Protein AF-A0A7V8CVM1-F1 (afdb_monomer)

Secondary structure (DSSP, 8-state):
-----GGGGG-SS---BGGGS-HHHHHHHTTSEEEEESSSEEEEEHHHHGGG-EEEEETTEEEEESS-TTT-TTEEEEEEEEPGGG-EEEEEEEE--TTS-TT-SS--EEEEEEEEPTTSSSEEEEEEEEEPPP-

Nearest PDB structures (foldseek):
  7ajt-assembly1_UQ  TM=7.621E-01  e=5.244E-01  Saccharomyces cerevisiae S288C
  3ksp-assembly1_A-2  TM=3.987E-01  e=1.284E-01  Exiguobacterium sibiricum 255-15
  2r4i-assembly1_B  TM=4.583E-01  e=2.131E-01  Cytophaga hutchinsonii ATCC 33406
  1gyb-assembly2_C  TM=4.379E-01  e=3.536E-01  Saccharomyces cerevisiae

Sequence (135 aa):
MRQRSRVQVLAESQMPSVAYLPQEVVDRIGGYSLDLLVEDHQVILWRQVLPESELIRLRGFLVLLPVSRMHHPHITATHIYMETHEQSLVFIISDATPGAPASLAEPPRFIVAAQKFPQEPFFITTLFHRYQRAH

Mean predicted aligned error: 9.45 Å

Foldseek 3Di:
DDPDPPVVVPPDPDFDQPVPDDVVLVVVQQAAWAFEAEPHTDIDGCVVQSVQWGQDQAPNATEIDSHDCVVQVQKHWPDWDADPPNFKIWTWIFGPDPDDPPVPPGTWIWIWIWGDDPPDRHTYTRYTHTDDDDD

Radius of gyration: 15.64 Å; Cα contacts (8 Å, |Δi|>4): 239; chains: 1; bounding box: 44×36×42 Å

Structure (mmCIF, N/CA/C/O backbone):
data_AF-A0A7V8CVM1-F1
#
_entry.id   AF-A0A7V8CVM1-F1
#
loop_
_atom_site.group_PDB
_atom_site.id
_atom_site.type_symbol
_atom_site.label_atom_id
_atom_site.label_alt_id
_atom_site.label_comp_id
_atom_site.label_asym_id
_atom_site.label_entity_id
_atom_site.label_seq_id
_atom_site.pdbx_PDB_ins_code
_atom_site.Cartn_x
_atom_site.Cartn_y
_atom_site.Cartn_z
_atom_site.occupancy
_atom_site.B_iso_or_equiv
_atom_site.auth_seq_id
_atom_site.auth_comp_id
_atom_site.auth_asym_id
_atom_site.auth_atom_id
_atom_site.pdbx_PDB_model_num
ATOM 1 N N . MET A 1 1 ? -17.595 -23.317 23.613 1.00 39.25 1 MET A N 1
ATOM 2 C CA . MET A 1 1 ? -17.661 -22.650 22.291 1.00 39.25 1 MET A CA 1
ATOM 3 C C . MET A 1 1 ? -16.845 -21.368 22.355 1.00 39.25 1 MET A C 1
ATOM 5 O O . MET A 1 1 ? -17.226 -20.473 23.092 1.00 39.25 1 MET A O 1
ATOM 9 N N . ARG A 1 2 ? -15.692 -21.292 21.676 1.00 41.66 2 ARG A N 1
ATOM 10 C CA . ARG A 1 2 ? -14.899 -20.054 21.581 1.00 41.66 2 ARG A CA 1
ATOM 11 C C . ARG A 1 2 ? -15.329 -19.317 20.313 1.00 41.66 2 ARG A C 1
ATOM 13 O O . ARG A 1 2 ? -15.138 -19.850 19.223 1.00 41.66 2 ARG A O 1
ATOM 20 N N . GLN A 1 3 ? -15.929 -18.136 20.460 1.00 40.28 3 GLN A N 1
ATOM 21 C CA . GLN A 1 3 ? -16.142 -17.207 19.350 1.00 40.28 3 GLN A CA 1
ATOM 22 C C . GLN A 1 3 ? -14.772 -16.869 18.759 1.00 40.28 3 GLN A C 1
ATOM 24 O O . GLN A 1 3 ? -13.947 -16.228 19.406 1.00 40.28 3 GLN A O 1
ATOM 29 N N . ARG A 1 4 ? -14.499 -17.359 17.550 1.00 37.78 4 ARG A N 1
ATOM 30 C CA . ARG A 1 4 ? -13.352 -16.903 16.769 1.00 37.78 4 ARG A CA 1
ATOM 31 C C . ARG A 1 4 ? -13.715 -15.531 16.215 1.00 37.78 4 ARG A C 1
ATOM 33 O O . ARG A 1 4 ? -14.714 -15.402 15.510 1.00 37.78 4 ARG A O 1
ATOM 40 N N . SER A 1 5 ? -12.936 -14.511 16.567 1.00 49.44 5 SER A N 1
ATOM 41 C CA . SER A 1 5 ? -13.067 -13.169 16.001 1.00 49.44 5 SER A CA 1
ATOM 42 C C . SER A 1 5 ? -13.039 -13.254 14.475 1.00 49.44 5 SER A C 1
ATOM 44 O O . SER A 1 5 ? -12.235 -13.997 13.913 1.00 49.44 5 SER A O 1
ATOM 46 N N . ARG A 1 6 ? -13.886 -12.466 13.803 1.00 47.50 6 ARG A N 1
ATOM 47 C CA . ARG A 1 6 ? -14.041 -12.393 12.333 1.00 47.50 6 ARG A CA 1
ATOM 48 C C . ARG A 1 6 ? -12.701 -12.234 11.580 1.00 47.50 6 ARG A C 1
ATOM 50 O O . ARG A 1 6 ? -12.580 -12.641 10.434 1.00 47.50 6 ARG A O 1
ATOM 57 N N . VAL A 1 7 ? -11.680 -11.728 12.274 1.00 47.91 7 VAL A N 1
ATOM 58 C CA . VAL A 1 7 ? -10.295 -11.534 11.817 1.00 47.91 7 VAL A CA 1
ATOM 59 C C . VAL A 1 7 ? -9.517 -12.849 11.624 1.00 47.91 7 VAL A C 1
ATOM 61 O O . VAL A 1 7 ? -8.652 -12.917 10.757 1.00 47.91 7 VAL A O 1
ATOM 64 N N . GLN A 1 8 ? -9.825 -13.919 12.367 1.00 42.31 8 GLN A N 1
ATOM 65 C CA . GLN A 1 8 ? -9.116 -15.207 12.251 1.00 42.31 8 GLN A CA 1
ATOM 66 C C . GLN A 1 8 ? -9.549 -16.054 11.046 1.00 42.31 8 GLN A C 1
ATOM 68 O O . GLN A 1 8 ? -8.871 -17.020 10.716 1.00 42.31 8 GLN A O 1
ATOM 73 N N . VAL A 1 9 ? -10.649 -15.701 10.376 1.00 43.84 9 VAL A N 1
ATOM 74 C CA . VAL A 1 9 ? -11.125 -16.407 9.171 1.00 43.84 9 VAL A CA 1
ATOM 75 C C . VAL A 1 9 ? -10.461 -15.864 7.893 1.00 43.84 9 VAL A C 1
ATOM 77 O O . VAL A 1 9 ? -10.552 -16.479 6.841 1.00 43.84 9 VAL A O 1
ATOM 80 N N . LEU A 1 10 ? -9.705 -14.763 7.982 1.00 46.69 10 LEU A N 1
ATOM 81 C CA . LEU A 1 10 ? -8.929 -14.191 6.867 1.00 46.69 10 LEU A CA 1
ATOM 82 C C . LEU A 1 10 ? -7.551 -14.859 6.681 1.00 46.69 10 LEU A C 1
ATOM 84 O O . LEU A 1 10 ? -6.665 -14.323 6.010 1.00 46.69 10 LEU A O 1
ATOM 88 N N . ALA A 1 11 ? -7.345 -16.012 7.315 1.00 44.66 11 ALA A N 1
ATOM 89 C CA . ALA A 1 11 ? -6.143 -16.808 7.172 1.00 44.66 11 ALA A CA 1
ATOM 90 C C . ALA A 1 11 ? -6.274 -17.733 5.947 1.00 44.66 11 ALA A C 1
ATOM 92 O O . ALA A 1 11 ? -7.152 -18.585 5.886 1.00 44.66 11 ALA A O 1
ATOM 93 N N . GLU A 1 12 ? -5.355 -17.526 5.001 1.00 44.06 12 GLU A N 1
ATOM 94 C CA . GLU A 1 12 ? -4.715 -18.541 4.145 1.00 44.06 12 GLU A CA 1
ATOM 95 C C . GLU A 1 12 ? -5.009 -18.635 2.641 1.00 44.06 12 GLU A C 1
ATOM 97 O O . GLU A 1 12 ? -4.155 -19.213 1.980 1.00 44.06 12 GLU A O 1
ATOM 102 N N . SER A 1 13 ? -6.025 -18.023 2.008 1.00 41.94 13 SER A N 1
ATOM 103 C CA . SER A 1 13 ? -6.085 -18.058 0.512 1.00 41.94 13 SER A CA 1
ATOM 104 C 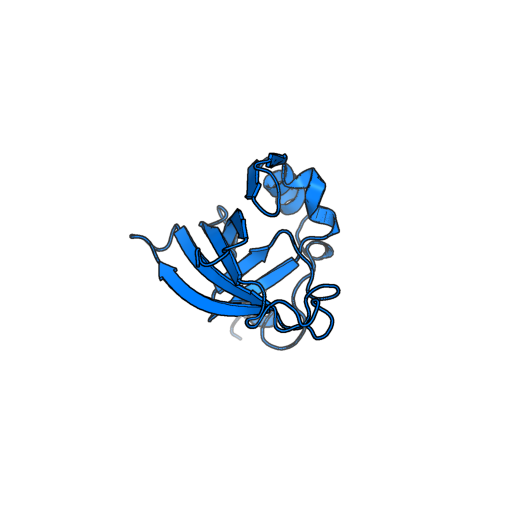C . SER A 1 13 ? -6.907 -16.989 -0.226 1.00 41.94 13 SER A C 1
ATOM 106 O O . SER A 1 13 ? -7.046 -17.073 -1.441 1.00 41.94 13 SER A O 1
ATOM 108 N N . GLN A 1 14 ? -7.428 -15.954 0.432 1.00 49.31 14 GLN A N 1
ATOM 109 C CA . GLN A 1 14 ? -8.126 -14.864 -0.265 1.00 49.31 14 GLN A CA 1
ATOM 110 C C . GLN A 1 14 ? -7.663 -13.539 0.326 1.00 49.31 14 GLN A C 1
ATOM 112 O O . GLN A 1 14 ? -8.061 -13.155 1.424 1.00 49.31 14 GLN A O 1
ATOM 117 N N . MET A 1 15 ? -6.726 -12.886 -0.357 1.00 55.62 15 MET A N 1
ATOM 118 C CA . MET A 1 15 ? -6.258 -11.564 0.048 1.00 55.62 15 MET A CA 1
ATOM 119 C C . MET A 1 15 ? -7.392 -10.575 -0.241 1.00 55.62 15 MET A C 1
ATOM 121 O O . MET A 1 15 ? -7.900 -10.565 -1.365 1.00 55.62 15 MET A O 1
ATOM 125 N N . PRO A 1 16 ? -7.862 -9.798 0.748 1.00 61.62 16 PRO A N 1
ATOM 126 C CA . PRO A 1 16 ? -8.968 -8.893 0.517 1.00 61.62 16 PRO A CA 1
ATOM 127 C C . PRO A 1 16 ? -8.489 -7.786 -0.419 1.00 61.62 16 PRO A C 1
ATOM 129 O O . PRO A 1 16 ? -7.702 -6.922 -0.038 1.00 61.62 16 PRO A O 1
ATOM 132 N N . SER A 1 17 ? -8.994 -7.800 -1.651 1.00 69.25 17 SER A N 1
ATOM 133 C CA . SER A 1 17 ? -9.138 -6.574 -2.433 1.00 69.25 17 SER A CA 1
ATOM 134 C C . SER A 1 17 ? -9.709 -5.473 -1.531 1.00 69.25 17 SER A C 1
ATOM 136 O O . SER A 1 17 ? -10.496 -5.754 -0.620 1.00 69.25 17 SER A O 1
ATOM 138 N N . VAL A 1 18 ? -9.363 -4.214 -1.805 1.00 74.12 18 VAL A N 1
ATOM 139 C CA . VAL A 1 18 ? -9.994 -3.054 -1.155 1.00 74.12 18 VAL A CA 1
ATOM 140 C C . VAL A 1 18 ? -11.528 -3.154 -1.186 1.00 74.12 18 VAL A C 1
ATOM 142 O O . VAL A 1 18 ? -12.183 -2.704 -0.251 1.00 74.12 18 VAL A O 1
ATOM 145 N N . ALA A 1 19 ? -12.098 -3.840 -2.184 1.00 74.75 19 ALA A N 1
ATOM 146 C CA . ALA A 1 19 ? -13.526 -4.133 -2.303 1.00 74.75 19 ALA A CA 1
ATOM 147 C C . ALA A 1 19 ? -14.159 -4.864 -1.097 1.00 74.75 19 ALA A C 1
ATOM 149 O O . ALA A 1 19 ? -15.378 -4.855 -0.956 1.00 74.75 19 ALA A O 1
ATOM 150 N N . TYR A 1 20 ? -13.365 -5.506 -0.234 1.00 78.88 20 TYR A N 1
ATOM 151 C CA . TYR A 1 20 ? -13.853 -6.194 0.968 1.00 78.88 20 TYR A CA 1
ATOM 152 C C . TYR A 1 20 ? -13.763 -5.346 2.244 1.00 78.88 20 TYR A C 1
ATOM 154 O O . TYR A 1 20 ? -14.170 -5.808 3.314 1.00 78.88 20 TYR A O 1
ATOM 162 N N . LEU A 1 21 ? -13.220 -4.128 2.162 1.00 87.25 21 LEU A N 1
ATOM 163 C CA . LEU A 1 21 ? -13.219 -3.193 3.281 1.00 87.25 21 LEU A CA 1
ATOM 164 C C . LEU A 1 21 ? -14.609 -2.553 3.441 1.00 87.25 21 LEU A C 1
ATOM 166 O O . LEU A 1 21 ? -15.283 -2.291 2.445 1.00 87.25 21 LEU A O 1
ATOM 170 N N . PRO A 1 22 ? -15.055 -2.268 4.679 1.00 90.50 22 PRO A N 1
ATOM 171 C CA . PRO A 1 22 ? -16.249 -1.458 4.893 1.00 90.50 22 PRO A CA 1
ATOM 172 C C . PRO A 1 22 ? -16.123 -0.099 4.192 1.00 90.50 22 PRO A C 1
ATOM 174 O O . PRO A 1 22 ? -15.046 0.498 4.203 1.00 90.50 22 PRO A O 1
ATOM 177 N N . GLN A 1 23 ? -17.225 0.425 3.647 1.00 90.5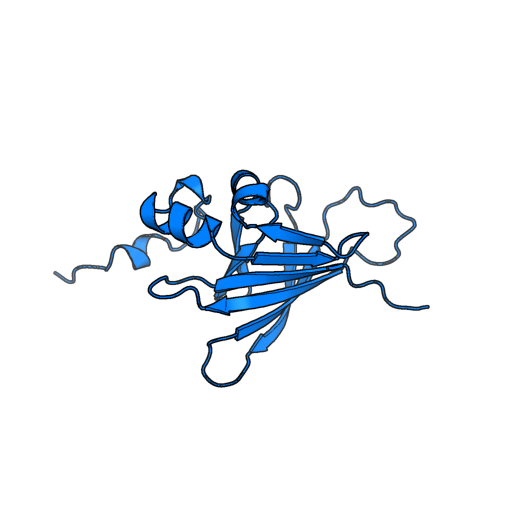6 23 GLN A N 1
ATOM 178 C CA . GLN A 1 23 ? -17.216 1.715 2.943 1.00 90.56 23 GLN A CA 1
ATOM 179 C C . GLN A 1 23 ? -16.664 2.851 3.819 1.00 90.56 23 GLN A C 1
ATOM 181 O O . GLN A 1 23 ? -15.885 3.667 3.348 1.00 90.56 23 GLN A O 1
ATOM 186 N N . GLU A 1 24 ? -16.973 2.846 5.116 1.00 93.12 24 GLU A N 1
ATOM 187 C CA . GLU A 1 24 ? -16.422 3.803 6.083 1.00 93.12 24 GLU A CA 1
ATOM 188 C C . GLU A 1 24 ? -14.882 3.785 6.129 1.00 93.12 24 GLU A C 1
ATOM 190 O O . GLU A 1 24 ? -14.232 4.828 6.208 1.00 93.12 24 GLU A O 1
ATOM 195 N N . VAL A 1 25 ? -14.280 2.595 6.047 1.00 93.19 25 VAL A N 1
ATOM 196 C CA . VAL A 1 25 ? -12.822 2.423 6.023 1.00 93.19 25 VAL A CA 1
ATOM 197 C C . VAL A 1 25 ? -12.260 2.944 4.702 1.00 93.19 25 VAL A C 1
ATOM 199 O O . VAL A 1 25 ? -11.262 3.661 4.709 1.00 93.19 25 VAL A O 1
ATOM 202 N N . VAL A 1 26 ? -12.924 2.642 3.584 1.00 92.31 26 VAL A N 1
ATOM 203 C CA . VAL A 1 26 ? -12.574 3.148 2.247 1.00 92.31 26 VAL A CA 1
ATOM 204 C C . VAL A 1 26 ? -12.604 4.678 2.200 1.00 92.31 26 VAL A C 1
ATOM 206 O O . VAL A 1 26 ? -11.645 5.300 1.738 1.00 92.31 26 VAL A O 1
ATOM 209 N N . ASP A 1 27 ? -13.656 5.292 2.737 1.00 93.12 27 ASP A N 1
ATOM 210 C CA . ASP A 1 27 ? -13.823 6.744 2.771 1.00 93.12 27 ASP A CA 1
ATOM 211 C C . ASP A 1 27 ? -12.728 7.409 3.610 1.00 93.12 27 ASP A C 1
ATOM 213 O O . ASP A 1 27 ? -12.142 8.412 3.190 1.00 93.12 27 ASP A O 1
ATOM 217 N N . ARG A 1 28 ? -12.390 6.811 4.763 1.00 94.81 28 ARG A N 1
ATOM 218 C CA . ARG A 1 28 ? -11.275 7.262 5.603 1.00 94.81 28 ARG A CA 1
ATOM 219 C C . ARG A 1 28 ? -9.939 7.160 4.880 1.00 94.81 28 ARG A C 1
ATOM 221 O O . ARG A 1 28 ? -9.186 8.128 4.908 1.00 94.81 28 ARG A O 1
ATOM 228 N N . ILE A 1 29 ? -9.643 6.028 4.235 1.00 93.75 29 ILE A N 1
ATOM 229 C CA . ILE A 1 29 ? -8.407 5.849 3.454 1.00 93.75 29 ILE A CA 1
ATOM 230 C C . ILE A 1 29 ? -8.310 6.938 2.384 1.00 93.75 29 ILE A C 1
ATOM 232 O O . ILE A 1 29 ? -7.262 7.555 2.230 1.00 93.75 29 ILE A O 1
ATOM 236 N N . GLY A 1 30 ? -9.412 7.229 1.688 1.00 90.88 30 GLY A N 1
ATOM 237 C CA . GLY A 1 30 ? -9.452 8.200 0.596 1.00 90.88 30 GLY A CA 1
ATOM 238 C C . GLY A 1 30 ? -9.067 9.640 0.968 1.00 90.88 30 GLY A C 1
ATOM 239 O O . GLY A 1 30 ? -8.872 10.443 0.052 1.00 90.88 30 GLY A O 1
ATOM 240 N N . GLY A 1 31 ? -8.975 9.971 2.262 1.00 90.94 31 GLY A N 1
ATOM 241 C CA . GLY A 1 31 ? -8.495 11.258 2.775 1.00 90.94 31 GLY A CA 1
ATOM 242 C C . GLY A 1 31 ? -6.994 11.319 3.088 1.00 90.94 31 GLY A C 1
ATOM 243 O O . GLY A 1 31 ? -6.501 12.393 3.420 1.00 90.94 31 GLY A O 1
ATOM 244 N N . TYR A 1 32 ? -6.265 10.204 2.999 1.00 90.75 32 TYR A N 1
ATOM 245 C CA . TYR A 1 32 ? -4.825 10.162 3.261 1.00 90.75 32 TYR A CA 1
ATOM 246 C C . TYR A 1 32 ? -4.029 10.538 2.007 1.00 90.75 32 TYR A C 1
ATOM 248 O O . TYR A 1 32 ? -4.433 10.226 0.882 1.00 90.75 32 TYR A O 1
ATOM 256 N N . SER A 1 33 ? -2.871 11.163 2.214 1.00 89.94 33 SER A N 1
ATOM 257 C CA . SER A 1 33 ? -1.891 11.425 1.158 1.00 89.94 33 SER A CA 1
ATOM 258 C C . SER A 1 33 ? -0.929 10.250 0.982 1.00 89.94 33 SER A C 1
ATOM 260 O O . SER A 1 33 ? -0.645 9.511 1.928 1.00 89.94 33 SER A O 1
ATOM 262 N N . LEU A 1 34 ? -0.422 10.108 -0.235 1.00 91.19 34 LEU A N 1
ATOM 263 C CA . LEU A 1 34 ? 0.615 9.175 -0.642 1.00 91.19 34 LEU A CA 1
ATOM 264 C C . LEU A 1 34 ? 1.679 9.945 -1.427 1.00 91.19 34 LEU A C 1
ATOM 266 O O . LEU A 1 34 ? 1.365 10.557 -2.449 1.00 91.19 34 LEU A O 1
ATOM 270 N N . ASP A 1 35 ? 2.925 9.857 -0.976 1.00 88.62 35 ASP A N 1
ATOM 271 C CA . ASP A 1 35 ? 4.090 10.329 -1.717 1.00 88.62 35 ASP A CA 1
ATOM 272 C C . ASP A 1 35 ? 4.521 9.230 -2.699 1.00 88.62 35 ASP A C 1
ATOM 274 O O . ASP A 1 35 ? 5.083 8.197 -2.317 1.00 88.62 35 ASP A O 1
ATOM 278 N N . LEU A 1 36 ? 4.224 9.432 -3.980 1.00 83.44 36 LEU A N 1
ATOM 279 C CA . LEU A 1 36 ? 4.568 8.530 -5.071 1.00 83.44 36 LEU A CA 1
ATOM 280 C C . LEU A 1 36 ? 5.796 9.072 -5.807 1.00 83.44 36 LEU A C 1
ATOM 282 O O . LEU A 1 36 ? 5.775 10.176 -6.343 1.00 83.44 36 LEU A O 1
ATOM 286 N N . LEU A 1 37 ? 6.880 8.299 -5.827 1.00 79.75 37 LEU A N 1
ATOM 287 C CA . LEU A 1 37 ? 8.117 8.646 -6.526 1.00 79.75 37 LEU A CA 1
ATOM 288 C C . LEU A 1 37 ? 8.506 7.473 -7.431 1.00 79.75 37 LEU A C 1
ATOM 290 O O . LEU A 1 37 ? 9.369 6.671 -7.098 1.00 79.75 37 LEU A O 1
ATOM 294 N N . VAL A 1 38 ? 7.834 7.281 -8.558 1.00 68.00 38 VAL A N 1
ATOM 295 C CA . VAL A 1 38 ? 8.194 6.183 -9.484 1.00 68.00 38 VAL A CA 1
ATOM 296 C C . VAL A 1 38 ? 9.040 6.698 -10.647 1.00 68.00 38 VAL A C 1
ATOM 298 O O . VAL A 1 38 ? 10.018 6.047 -11.022 1.00 68.00 38 VAL A O 1
ATOM 301 N N . GLU A 1 39 ? 8.690 7.879 -11.154 1.00 67.44 39 GLU A N 1
ATOM 302 C CA . GLU A 1 39 ? 9.401 8.608 -12.213 1.00 67.44 39 GLU A CA 1
ATOM 303 C C . GLU A 1 39 ? 9.563 10.079 -11.810 1.00 67.44 39 GLU A C 1
ATOM 305 O O . GLU A 1 39 ? 10.686 10.566 -11.729 1.00 67.44 39 GLU A O 1
ATOM 310 N N . ASP A 1 40 ? 8.458 10.720 -11.417 1.00 72.69 40 ASP A N 1
ATOM 311 C CA . ASP A 1 40 ? 8.426 12.051 -10.809 1.00 72.69 40 ASP A CA 1
ATOM 312 C C . ASP A 1 40 ? 7.925 11.985 -9.361 1.00 72.69 40 ASP A C 1
ATOM 314 O O . ASP A 1 40 ? 7.202 11.060 -8.984 1.00 72.69 40 ASP A O 1
ATOM 318 N N . HIS A 1 41 ? 8.281 12.986 -8.550 1.00 79.88 41 HIS A N 1
ATOM 319 C CA . HIS A 1 41 ? 7.715 13.146 -7.211 1.00 79.88 41 HIS A CA 1
ATOM 320 C C . HIS A 1 41 ? 6.304 13.731 -7.296 1.00 79.88 41 HIS A C 1
ATOM 322 O O . HIS A 1 41 ? 6.117 14.877 -7.708 1.00 79.88 41 HIS A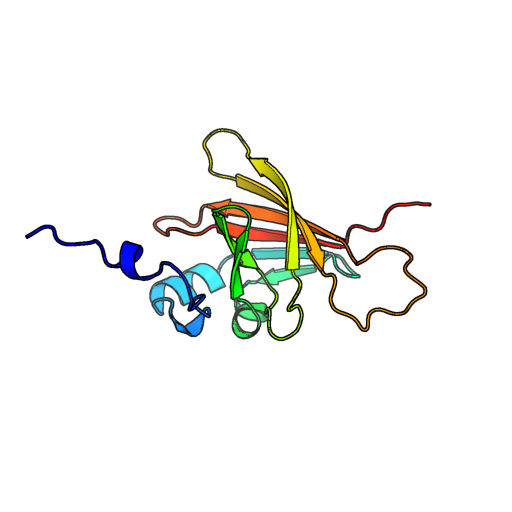 O 1
ATOM 328 N N . GLN A 1 42 ? 5.318 12.944 -6.876 1.00 82.06 42 GLN A N 1
ATOM 329 C CA . GLN A 1 42 ? 3.914 13.326 -6.850 1.00 82.06 42 GLN A CA 1
ATOM 330 C C . GLN A 1 42 ? 3.319 13.036 -5.474 1.00 82.06 42 GLN A C 1
ATOM 332 O O . GLN A 1 42 ? 3.405 11.918 -4.975 1.00 82.06 42 GLN A O 1
ATOM 337 N N . VAL A 1 43 ? 2.666 14.035 -4.885 1.00 86.56 43 VAL A N 1
ATOM 338 C CA . VAL A 1 43 ? 1.846 13.848 -3.684 1.00 86.56 43 VAL A CA 1
ATOM 339 C C . VAL A 1 43 ? 0.401 13.721 -4.136 1.00 86.56 43 VAL A C 1
ATOM 341 O O . VAL A 1 43 ? -0.176 14.675 -4.663 1.00 86.56 43 VAL A O 1
ATOM 344 N N . ILE A 1 44 ? -0.180 12.540 -3.956 1.00 89.75 44 ILE A N 1
ATOM 345 C CA . ILE A 1 44 ? -1.531 12.222 -4.424 1.00 89.75 44 ILE A CA 1
ATOM 346 C C . ILE A 1 44 ? -2.422 11.785 -3.270 1.00 89.75 44 ILE A C 1
ATOM 348 O O . ILE A 1 44 ? -1.954 11.315 -2.237 1.00 89.75 44 ILE A O 1
ATOM 352 N N . LEU A 1 45 ? -3.735 11.930 -3.441 1.00 91.81 45 LEU A N 1
ATOM 353 C CA . LEU A 1 45 ? -4.688 11.381 -2.482 1.00 91.81 45 LEU A CA 1
ATOM 354 C C . LEU A 1 45 ? -4.924 9.905 -2.775 1.00 91.81 45 LEU A C 1
ATOM 356 O O . LEU A 1 45 ? -5.134 9.523 -3.927 1.00 91.81 45 LEU A O 1
ATOM 360 N N . TRP A 1 46 ? -5.028 9.096 -1.725 1.00 92.88 46 TRP A N 1
ATOM 361 C CA . TRP A 1 46 ? -5.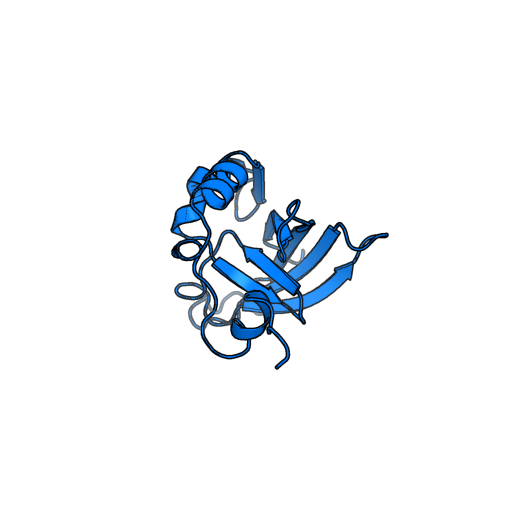303 7.665 -1.841 1.00 92.88 46 TRP A CA 1
ATOM 362 C C . TRP A 1 46 ? -6.539 7.347 -2.681 1.00 92.88 46 TRP A C 1
ATOM 364 O O . TRP A 1 46 ? -6.520 6.380 -3.433 1.00 92.88 46 TRP A O 1
ATOM 374 N N . ARG A 1 47 ? -7.588 8.182 -2.648 1.00 91.69 47 ARG A N 1
ATOM 375 C CA . ARG A 1 47 ? -8.784 8.006 -3.497 1.00 91.69 47 ARG A CA 1
ATOM 376 C C . ARG A 1 47 ? -8.490 7.917 -5.000 1.00 91.69 47 ARG A C 1
ATOM 378 O O . ARG A 1 47 ? -9.305 7.362 -5.724 1.00 91.69 47 ARG A O 1
ATOM 385 N N . GLN A 1 48 ? -7.372 8.479 -5.461 1.00 88.75 48 GLN A N 1
ATOM 386 C CA . GLN A 1 48 ? -6.985 8.478 -6.874 1.00 88.75 48 GLN A CA 1
ATOM 387 C C . GLN A 1 48 ? -6.398 7.128 -7.306 1.00 88.75 48 GLN A C 1
ATOM 389 O O . GLN A 1 48 ? -6.559 6.745 -8.456 1.00 88.75 48 GLN A O 1
ATOM 394 N N . VAL A 1 49 ? -5.766 6.397 -6.382 1.00 88.94 49 VAL A N 1
ATOM 395 C CA . VAL A 1 49 ? -5.097 5.105 -6.645 1.00 88.94 49 VAL A CA 1
ATOM 396 C C . VAL A 1 49 ? -5.813 3.912 -6.022 1.00 88.94 49 VAL A C 1
ATOM 398 O O . VAL A 1 49 ? -5.510 2.763 -6.337 1.00 88.94 49 VAL A O 1
ATOM 401 N N . LEU A 1 50 ? -6.791 4.166 -5.152 1.00 89.94 50 LEU A N 1
ATOM 402 C CA . LEU A 1 50 ? -7.549 3.146 -4.437 1.00 89.94 50 LEU A CA 1
ATOM 403 C C . LEU A 1 50 ? -8.126 2.034 -5.338 1.00 89.94 50 LEU A C 1
ATOM 405 O O . LEU A 1 50 ? -8.055 0.877 -4.923 1.00 89.94 50 LEU A O 1
ATOM 409 N N . PRO A 1 51 ? -8.663 2.325 -6.545 1.00 87.88 51 PRO A N 1
ATOM 410 C CA . PRO A 1 51 ? -9.206 1.290 -7.429 1.00 87.88 51 PRO A CA 1
ATOM 411 C C . PRO A 1 51 ? -8.178 0.242 -7.877 1.00 87.88 51 PRO A C 1
ATOM 413 O O . PRO A 1 51 ? -8.551 -0.893 -8.163 1.00 87.88 51 PRO A O 1
ATOM 416 N N . GLU A 1 52 ? -6.897 0.610 -7.914 1.00 85.50 52 GLU A N 1
ATOM 417 C CA . GLU A 1 52 ? -5.785 -0.250 -8.339 1.00 85.50 52 GLU A CA 1
ATOM 418 C C . GLU A 1 52 ? -4.939 -0.751 -7.156 1.00 85.50 52 GLU A C 1
ATOM 420 O O . GLU A 1 52 ? -3.901 -1.386 -7.340 1.00 85.50 52 GLU A O 1
ATOM 425 N N . SER A 1 53 ? -5.382 -0.469 -5.929 1.00 89.56 53 SER A N 1
ATOM 426 C CA . SER A 1 53 ? -4.658 -0.779 -4.699 1.00 89.56 53 SER A CA 1
ATOM 427 C C . SER A 1 53 ? -5.046 -2.138 -4.122 1.00 89.56 53 SER A C 1
ATOM 429 O O . SER A 1 53 ? -6.171 -2.617 -4.283 1.00 89.56 53 SER A O 1
ATOM 431 N N . GLU A 1 54 ? -4.130 -2.751 -3.374 1.00 90.00 54 GLU A N 1
ATOM 432 C CA . GLU A 1 54 ? -4.351 -4.078 -2.799 1.00 90.00 54 GLU A CA 1
ATOM 433 C C . GLU A 1 54 ? -3.731 -4.224 -1.405 1.00 90.00 54 GLU A C 1
ATOM 435 O O . GLU A 1 54 ? -2.643 -3.713 -1.123 1.00 90.00 54 GLU A O 1
ATOM 440 N N . LEU A 1 55 ? -4.424 -4.943 -0.512 1.00 91.31 55 LEU A N 1
ATOM 441 C CA . LEU A 1 55 ? -3.878 -5.333 0.786 1.00 91.31 55 LEU A CA 1
ATOM 442 C C . LEU A 1 55 ? -2.966 -6.543 0.611 1.00 91.31 55 LEU A C 1
ATOM 444 O O . LEU A 1 55 ? -3.422 -7.672 0.431 1.00 91.31 55 LEU A O 1
ATOM 448 N N . ILE A 1 56 ? -1.662 -6.313 0.728 1.00 87.88 56 ILE A N 1
ATOM 449 C CA . ILE A 1 56 ? -0.632 -7.327 0.551 1.00 87.88 56 ILE A CA 1
ATOM 450 C C . ILE A 1 56 ? -0.026 -7.724 1.897 1.00 87.88 56 ILE A C 1
ATOM 452 O O . ILE A 1 56 ? 0.371 -6.886 2.703 1.00 87.88 56 ILE A O 1
ATOM 456 N N . ARG A 1 57 ? 0.084 -9.034 2.144 1.00 87.25 57 ARG A N 1
ATOM 457 C CA . ARG A 1 57 ? 0.805 -9.569 3.298 1.00 87.25 57 ARG A CA 1
ATOM 458 C C . ARG A 1 57 ? 2.302 -9.606 2.998 1.00 87.25 57 ARG A C 1
ATOM 460 O O . ARG A 1 57 ? 2.753 -10.404 2.180 1.00 87.25 57 ARG A O 1
ATOM 467 N N . LEU A 1 58 ? 3.071 -8.775 3.689 1.00 85.25 58 LEU A N 1
ATOM 468 C CA . LEU A 1 58 ? 4.523 -8.680 3.586 1.00 85.25 58 LEU A CA 1
ATOM 469 C C . LEU A 1 58 ? 5.144 -9.103 4.920 1.00 85.25 58 LEU A C 1
ATOM 471 O O . LEU A 1 58 ? 5.007 -8.407 5.922 1.00 85.25 58 LEU A O 1
ATOM 475 N N . ARG A 1 59 ? 5.792 -10.281 4.941 1.00 84.50 59 ARG A N 1
ATOM 476 C CA . ARG A 1 59 ? 6.467 -10.869 6.127 1.00 84.50 59 ARG A CA 1
ATOM 477 C C . ARG A 1 59 ? 5.618 -10.812 7.412 1.00 84.50 59 ARG A C 1
ATOM 479 O O . ARG A 1 59 ? 6.105 -10.474 8.483 1.00 84.50 59 ARG A O 1
ATOM 486 N N . GLY A 1 60 ? 4.332 -11.132 7.294 1.00 85.50 60 GLY A N 1
ATOM 487 C CA . GLY A 1 60 ? 3.391 -11.146 8.418 1.00 85.50 60 GLY A CA 1
ATOM 488 C C . GLY A 1 60 ? 2.542 -9.879 8.562 1.00 85.50 60 GLY A C 1
ATOM 489 O O . GLY A 1 60 ? 1.409 -9.991 9.029 1.00 85.50 60 GLY A O 1
ATOM 490 N N . PHE A 1 61 ? 2.997 -8.725 8.067 1.00 88.50 61 PHE A N 1
ATOM 491 C CA . PHE A 1 61 ? 2.244 -7.467 8.107 1.00 88.50 61 PHE A CA 1
ATOM 492 C C . PHE A 1 61 ? 1.280 -7.365 6.935 1.00 88.50 61 PHE A C 1
ATOM 494 O O . PHE A 1 61 ? 1.636 -7.712 5.814 1.00 88.50 61 PHE A O 1
ATOM 501 N N . LEU A 1 62 ? 0.062 -6.889 7.181 1.00 91.12 62 LEU A N 1
ATOM 502 C CA . LEU A 1 62 ? -0.887 -6.563 6.122 1.00 91.12 62 LEU A CA 1
ATOM 503 C C . LEU A 1 62 ? -0.700 -5.091 5.750 1.00 91.12 62 LEU A C 1
ATOM 505 O O . LEU A 1 62 ? -0.821 -4.236 6.623 1.00 91.12 62 LEU A O 1
ATOM 509 N N . VAL A 1 63 ? -0.376 -4.804 4.492 1.00 91.50 63 VAL A N 1
ATOM 510 C CA . VAL A 1 63 ? -0.020 -3.461 4.018 1.00 91.50 63 VAL A CA 1
ATOM 511 C C . VAL A 1 63 ? -0.846 -3.127 2.783 1.00 91.50 63 VAL A C 1
ATOM 513 O O . VAL A 1 63 ? -0.859 -3.901 1.833 1.00 91.50 63 VAL A O 1
ATOM 516 N N . LEU A 1 64 ? -1.527 -1.985 2.785 1.00 93.31 64 LEU A N 1
ATOM 517 C CA . LEU A 1 64 ? -2.200 -1.450 1.608 1.00 93.31 64 LEU A CA 1
ATOM 518 C C . LEU A 1 64 ? -1.154 -0.804 0.699 1.00 93.31 64 LEU A C 1
ATOM 520 O O . LEU A 1 64 ? -0.550 0.203 1.080 1.00 93.31 64 LEU A O 1
ATOM 524 N N . LEU A 1 65 ? -0.930 -1.388 -0.476 1.00 91.50 65 LEU A N 1
ATOM 525 C CA . LEU A 1 65 ? -0.023 -0.850 -1.487 1.00 91.50 65 LEU A CA 1
ATOM 526 C C . LEU A 1 65 ? -0.817 -0.175 -2.614 1.00 91.50 65 LEU A C 1
ATOM 528 O O . LEU A 1 65 ? -1.899 -0.662 -2.948 1.00 91.50 65 LEU A O 1
ATOM 532 N N . PRO A 1 66 ? -0.268 0.875 -3.251 1.00 90.19 66 PRO A N 1
ATOM 533 C CA . PRO A 1 66 ? -0.888 1.544 -4.397 1.00 90.19 66 PRO A CA 1
ATOM 534 C C . PRO A 1 66 ? -0.712 0.752 -5.708 1.00 90.19 66 PRO A C 1
ATOM 536 O O . PRO A 1 66 ? -0.588 1.335 -6.778 1.00 90.19 66 PRO A O 1
ATOM 539 N N . VAL A 1 67 ? -0.614 -0.576 -5.615 1.00 85.38 67 VAL A N 1
ATOM 540 C CA . VAL A 1 67 ? -0.417 -1.497 -6.738 1.00 85.38 67 VAL A CA 1
ATOM 541 C C . VAL A 1 67 ? -1.196 -2.786 -6.493 1.00 85.38 67 VAL A C 1
ATOM 543 O O . VAL A 1 67 ? -1.338 -3.224 -5.348 1.00 85.38 67 VAL A O 1
ATOM 546 N N . SER A 1 68 ? -1.629 -3.433 -7.576 1.00 80.31 68 SER A N 1
ATOM 547 C CA . SER A 1 68 ? -2.287 -4.741 -7.531 1.00 80.31 68 SER A CA 1
ATOM 548 C C . SER A 1 68 ? -1.352 -5.868 -7.965 1.00 80.31 68 SER A C 1
ATOM 550 O O . SER A 1 68 ? -0.564 -5.734 -8.906 1.00 80.31 68 SER A O 1
ATOM 552 N N . ARG A 1 69 ? -1.506 -7.036 -7.332 1.00 74.81 69 ARG A N 1
ATOM 553 C CA . ARG A 1 69 ? -0.863 -8.294 -7.732 1.00 74.81 69 ARG A CA 1
ATOM 554 C C . ARG A 1 69 ? -1.289 -8.776 -9.114 1.00 74.81 69 ARG A C 1
ATOM 556 O O . ARG A 1 69 ? -0.578 -9.596 -9.681 1.00 74.81 69 ARG A O 1
ATOM 563 N N . MET A 1 70 ? -2.396 -8.282 -9.676 1.00 75.25 70 MET A N 1
ATOM 564 C CA . MET A 1 70 ? -2.733 -8.578 -11.074 1.00 75.25 70 MET A CA 1
ATOM 565 C C . MET A 1 70 ? -1.665 -8.050 -12.038 1.00 75.25 70 MET A C 1
ATOM 567 O O . MET A 1 70 ? -1.338 -8.725 -13.009 1.00 75.25 70 MET A O 1
ATOM 571 N N . HIS A 1 71 ? -1.095 -6.877 -11.746 1.00 72.50 71 HIS A N 1
ATOM 572 C CA . HIS A 1 71 ? -0.030 -6.267 -12.547 1.00 72.50 71 HIS A CA 1
ATOM 573 C C . HIS A 1 71 ? 1.370 -6.619 -12.027 1.00 72.50 71 HIS A C 1
ATOM 575 O O . HIS A 1 71 ? 2.323 -6.649 -12.799 1.00 72.50 71 HIS A O 1
ATOM 581 N N . HIS A 1 72 ? 1.480 -6.935 -10.734 1.00 74.19 72 HIS A N 1
ATOM 582 C CA . HIS A 1 72 ? 2.740 -7.239 -10.057 1.00 74.19 72 HIS A CA 1
ATOM 583 C C . HIS A 1 72 ? 2.667 -8.566 -9.270 1.00 74.19 72 HIS A C 1
ATOM 585 O O . HIS A 1 72 ? 2.734 -8.577 -8.031 1.00 74.19 72 HIS A O 1
ATOM 591 N N . PRO A 1 73 ? 2.488 -9.716 -9.949 1.00 75.81 73 PRO A N 1
ATOM 592 C CA . PRO A 1 73 ? 2.251 -11.005 -9.293 1.00 75.81 73 PRO A CA 1
ATOM 593 C C . PRO A 1 73 ? 3.397 -11.461 -8.381 1.00 75.81 73 PRO A C 1
ATOM 595 O O . PRO A 1 73 ? 3.168 -12.213 -7.427 1.00 75.81 73 PRO A O 1
ATOM 598 N N . HIS A 1 74 ? 4.618 -10.975 -8.618 1.00 79.69 74 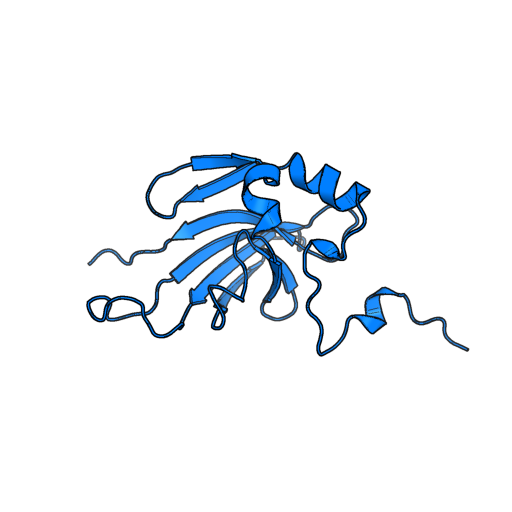HIS A N 1
ATOM 599 C CA . HIS A 1 74 ? 5.827 -11.413 -7.922 1.00 79.69 74 HIS A CA 1
ATOM 600 C C . HIS A 1 74 ? 6.381 -10.393 -6.908 1.00 79.69 74 HIS A C 1
ATOM 602 O O . HIS A 1 74 ? 7.574 -10.427 -6.593 1.00 79.69 74 HIS A O 1
ATOM 608 N N . ILE A 1 75 ? 5.526 -9.531 -6.332 1.00 80.88 75 ILE A N 1
ATOM 609 C CA . ILE A 1 75 ? 5.917 -8.642 -5.223 1.00 80.88 75 ILE A CA 1
ATOM 610 C C . ILE A 1 75 ? 6.363 -9.458 -4.008 1.00 80.88 75 ILE A C 1
ATOM 612 O O . ILE A 1 75 ? 5.598 -10.234 -3.419 1.00 80.88 75 ILE A O 1
ATOM 616 N N . THR A 1 76 ? 7.596 -9.202 -3.581 1.00 81.25 76 THR A N 1
ATOM 617 C CA . THR A 1 76 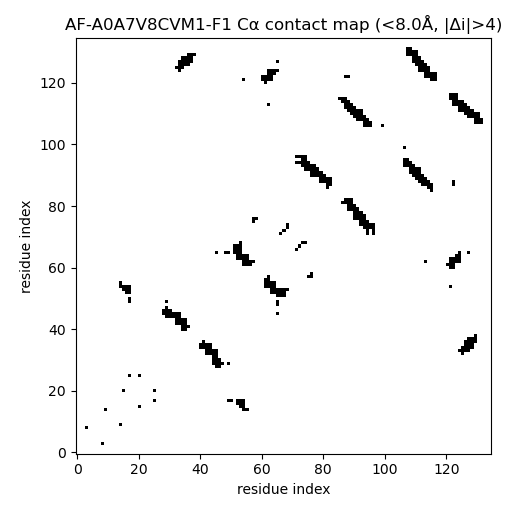? 8.221 -9.794 -2.397 1.00 81.25 76 THR A CA 1
ATOM 618 C C . THR A 1 76 ? 8.914 -8.721 -1.558 1.00 81.25 76 THR A C 1
ATOM 620 O O . THR A 1 76 ? 9.505 -7.789 -2.092 1.00 81.25 76 THR A O 1
ATOM 623 N N . ALA A 1 77 ? 8.849 -8.838 -0.226 1.00 83.06 77 ALA A N 1
ATOM 624 C CA . ALA A 1 77 ? 9.577 -7.955 0.689 1.00 83.06 77 ALA A CA 1
ATOM 625 C C . ALA A 1 77 ? 10.951 -8.549 1.033 1.00 83.06 77 ALA A C 1
ATOM 627 O O . ALA A 1 77 ? 11.053 -9.624 1.643 1.00 83.06 77 ALA A O 1
ATOM 628 N N . THR A 1 78 ? 12.004 -7.825 0.666 1.00 77.94 78 THR A N 1
ATOM 629 C CA . THR A 1 78 ? 13.398 -8.232 0.884 1.00 77.94 78 THR A CA 1
ATOM 630 C C . THR A 1 78 ? 13.902 -7.814 2.262 1.00 77.94 78 THR A C 1
ATOM 632 O O . THR A 1 78 ? 14.524 -8.624 2.941 1.00 77.94 78 THR A O 1
ATOM 635 N N . HIS A 1 79 ? 13.558 -6.603 2.708 1.00 78.94 79 HIS A N 1
ATOM 636 C CA . HIS A 1 79 ? 13.980 -6.029 3.988 1.00 78.94 79 HIS A CA 1
ATOM 637 C C . HIS A 1 79 ? 12.803 -5.360 4.688 1.00 78.94 79 HIS A C 1
ATOM 639 O O . HIS A 1 79 ? 11.924 -4.815 4.018 1.00 78.94 79 HIS A O 1
ATOM 645 N N . ILE A 1 80 ? 12.808 -5.407 6.023 1.00 81.19 80 ILE A N 1
ATOM 646 C CA . ILE A 1 80 ? 11.844 -4.714 6.879 1.00 81.19 80 ILE A CA 1
ATOM 647 C C . ILE A 1 80 ? 12.596 -4.013 7.988 1.00 81.19 80 ILE A C 1
ATOM 649 O O . ILE A 1 80 ? 13.336 -4.645 8.740 1.00 81.19 80 ILE A O 1
ATOM 653 N N . TYR A 1 81 ? 12.332 -2.724 8.105 1.00 82.94 81 TYR A N 1
ATOM 654 C CA . TYR A 1 81 ? 12.721 -1.906 9.231 1.00 82.94 81 TYR A CA 1
ATOM 655 C C . TYR A 1 81 ? 11.437 -1.482 9.928 1.00 82.94 81 TYR A C 1
ATOM 657 O O . TYR A 1 81 ? 10.552 -0.890 9.313 1.00 82.94 81 TYR A O 1
ATOM 665 N N . MET A 1 82 ? 11.312 -1.840 11.196 1.00 80.38 82 MET A N 1
ATOM 666 C CA . MET A 1 82 ? 10.202 -1.403 12.027 1.00 80.38 82 MET A CA 1
ATOM 667 C C . MET A 1 82 ? 10.699 -0.276 12.916 1.00 80.38 82 MET A C 1
ATOM 669 O O . MET A 1 82 ? 11.727 -0.422 13.578 1.00 80.38 82 MET A O 1
ATOM 673 N N . GLU A 1 83 ? 9.988 0.844 12.907 1.00 75.62 83 GLU A N 1
ATOM 674 C CA . GLU A 1 83 ? 10.280 1.946 13.817 1.00 75.62 83 GLU A CA 1
ATOM 675 C C . GLU A 1 83 ? 9.656 1.682 15.196 1.00 75.62 83 GLU A C 1
ATOM 677 O O . GLU A 1 83 ? 8.728 0.880 15.355 1.00 75.62 83 GLU A O 1
ATOM 682 N N . THR A 1 84 ? 10.187 2.357 16.211 1.00 57.09 84 THR A N 1
ATOM 683 C CA . THR A 1 84 ? 9.796 2.248 17.616 1.00 57.09 84 THR A CA 1
ATOM 684 C C . THR A 1 84 ? 8.270 2.337 17.797 1.00 57.09 84 THR A C 1
ATOM 686 O O . THR A 1 84 ? 7.619 3.205 17.224 1.00 57.09 84 THR A O 1
ATOM 689 N N . HIS A 1 85 ? 7.704 1.451 18.626 1.00 68.00 85 HIS A N 1
ATOM 690 C CA . HIS A 1 85 ? 6.262 1.314 18.926 1.00 68.00 85 HIS A CA 1
ATOM 691 C C . HIS A 1 85 ? 5.368 0.668 17.850 1.00 68.00 85 HIS A C 1
ATOM 693 O O . HIS A 1 85 ? 4.143 0.762 17.954 1.00 68.00 85 HIS A O 1
ATOM 699 N N . GLU A 1 86 ? 5.944 -0.009 16.850 1.00 69.75 86 GLU A N 1
ATOM 700 C CA . GLU A 1 86 ? 5.195 -0.773 15.830 1.00 69.75 86 GLU A CA 1
ATOM 701 C C . GLU A 1 86 ? 4.203 0.084 15.012 1.00 69.75 86 GLU A C 1
ATOM 703 O O . GLU A 1 86 ? 3.259 -0.431 14.410 1.00 69.75 86 GLU A O 1
ATOM 708 N N . GLN A 1 87 ? 4.401 1.408 14.993 1.00 85.12 87 GLN A N 1
ATOM 709 C CA . GLN A 1 87 ? 3.513 2.347 14.298 1.00 85.12 87 GLN A CA 1
ATOM 710 C C . GLN A 1 87 ? 3.907 2.572 12.840 1.00 85.12 87 GLN A C 1
ATOM 712 O O . GLN A 1 87 ? 3.051 2.927 12.033 1.00 85.12 87 GLN A O 1
ATOM 717 N N . SER A 1 88 ? 5.169 2.330 12.491 1.00 88.50 88 SER A N 1
ATOM 718 C CA . SER A 1 88 ? 5.698 2.566 11.149 1.00 88.50 88 SER A CA 1
ATOM 719 C C . SER A 1 88 ? 6.523 1.376 10.674 1.00 88.50 88 SER A C 1
ATOM 721 O O . SER A 1 88 ? 7.256 0.750 11.446 1.00 88.50 88 SER A O 1
ATOM 723 N N . LEU A 1 89 ? 6.423 1.084 9.381 1.00 90.81 89 LEU A N 1
ATOM 724 C CA . LEU A 1 89 ? 7.193 0.061 8.688 1.00 90.81 89 LEU A CA 1
ATOM 725 C C . LEU A 1 89 ? 7.848 0.673 7.458 1.00 90.81 89 LEU A C 1
ATOM 727 O O . LEU A 1 89 ? 7.203 1.389 6.698 1.00 90.81 89 LEU A O 1
ATOM 731 N N . VAL A 1 90 ? 9.111 0.337 7.231 1.00 89.81 90 VAL A N 1
ATOM 732 C CA . VAL A 1 90 ? 9.805 0.615 5.978 1.00 89.81 90 VAL A CA 1
ATOM 733 C C . VAL A 1 90 ? 10.210 -0.710 5.351 1.00 89.81 90 VAL A C 1
ATOM 735 O O . VAL A 1 90 ? 10.885 -1.529 5.976 1.00 89.81 90 VAL A O 1
ATOM 738 N N . PHE A 1 91 ? 9.799 -0.928 4.108 1.00 88.00 91 PHE A N 1
ATOM 739 C CA . PHE A 1 91 ? 10.092 -2.124 3.336 1.00 88.00 91 PHE A CA 1
ATOM 740 C C . PHE A 1 91 ? 10.943 -1.779 2.126 1.00 88.00 91 PHE A C 1
ATOM 742 O O . PHE A 1 91 ? 10.759 -0.736 1.502 1.00 88.00 91 PHE A O 1
ATOM 749 N N . ILE A 1 92 ? 11.799 -2.718 1.732 1.00 86.69 92 ILE A N 1
ATOM 750 C CA . ILE A 1 92 ? 12.275 -2.787 0.351 1.00 86.69 92 ILE A CA 1
ATOM 751 C C . ILE A 1 92 ? 11.524 -3.927 -0.322 1.00 86.69 92 ILE A C 1
ATOM 753 O O . ILE A 1 92 ? 11.744 -5.097 0.016 1.00 86.69 92 ILE A O 1
ATOM 757 N N . ILE A 1 93 ? 10.642 -3.598 -1.261 1.00 85.81 93 ILE A N 1
ATOM 758 C CA . ILE A 1 93 ? 9.951 -4.588 -2.085 1.00 85.81 93 ILE A CA 1
ATOM 759 C C . ILE A 1 93 ? 10.655 -4.742 -3.429 1.00 85.81 93 ILE A C 1
ATOM 761 O O . ILE A 1 93 ? 11.216 -3.790 -3.962 1.00 85.81 93 ILE A O 1
ATOM 765 N N . SER A 1 94 ? 10.627 -5.947 -3.973 1.00 81.88 94 SER A N 1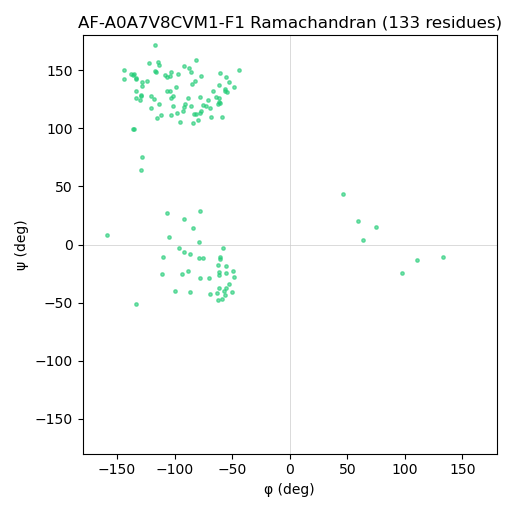
ATOM 766 C CA . SER A 1 94 ? 11.067 -6.248 -5.330 1.00 81.88 94 SER A CA 1
ATOM 767 C C . SER A 1 94 ? 9.938 -6.922 -6.076 1.00 81.88 94 SER A C 1
ATOM 769 O O . SER A 1 94 ? 9.248 -7.770 -5.503 1.00 81.88 94 SER A O 1
ATOM 771 N N . ASP A 1 95 ? 9.782 -6.573 -7.345 1.00 77.38 95 ASP A N 1
ATOM 772 C CA . ASP A 1 95 ? 8.861 -7.253 -8.242 1.00 77.38 95 ASP A CA 1
ATOM 773 C C . ASP A 1 95 ? 9.650 -8.010 -9.312 1.00 77.38 95 ASP A C 1
ATOM 775 O O . ASP A 1 95 ? 10.309 -7.411 -10.158 1.00 77.38 95 ASP A O 1
ATOM 779 N N . ALA A 1 96 ? 9.612 -9.341 -9.243 1.00 69.88 96 ALA A N 1
ATOM 780 C CA . ALA A 1 96 ? 10.307 -10.221 -10.180 1.00 69.88 96 ALA A CA 1
ATOM 781 C C . ALA A 1 96 ? 9.431 -10.632 -11.379 1.00 69.88 96 ALA A C 1
ATOM 783 O O . ALA A 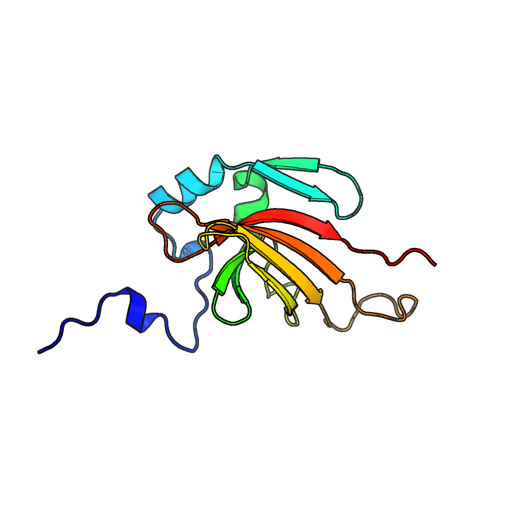1 96 ? 9.679 -11.670 -11.992 1.00 69.88 96 ALA A O 1
ATOM 784 N N . THR A 1 97 ? 8.387 -9.858 -11.698 1.00 67.06 97 THR A N 1
ATOM 785 C CA . THR A 1 97 ? 7.474 -10.180 -12.799 1.00 67.06 97 THR A CA 1
ATOM 786 C C . THR A 1 97 ? 8.211 -10.197 -14.149 1.00 67.06 97 THR A C 1
ATOM 788 O O . THR A 1 97 ? 8.812 -9.187 -14.528 1.00 67.06 97 THR A O 1
ATOM 791 N N . PRO A 1 98 ? 8.213 -11.332 -14.885 1.00 54.06 98 PRO A N 1
ATOM 792 C CA . PRO A 1 98 ? 8.900 -11.439 -16.172 1.00 54.06 98 PRO A CA 1
ATOM 793 C C . PRO A 1 98 ? 8.274 -10.489 -17.200 1.00 54.06 98 PRO A C 1
ATOM 795 O O . PRO A 1 98 ? 7.067 -10.535 -17.417 1.00 54.06 98 PRO A O 1
ATOM 798 N N . GLY A 1 99 ? 9.083 -9.641 -17.843 1.00 54.53 99 GLY A N 1
ATOM 799 C CA . GLY A 1 99 ? 8.607 -8.660 -18.833 1.00 54.53 99 GLY A CA 1
ATOM 800 C C . GLY A 1 99 ? 9.166 -7.246 -18.658 1.00 54.53 99 GLY A C 1
ATOM 801 O O . GLY A 1 99 ? 9.048 -6.433 -19.572 1.00 54.53 99 GLY A O 1
ATOM 802 N N . ALA A 1 100 ? 9.835 -6.956 -17.536 1.00 50.44 100 ALA A N 1
ATOM 803 C CA . ALA A 1 100 ? 10.689 -5.775 -17.439 1.00 50.44 100 ALA A CA 1
ATOM 804 C C . ALA A 1 100 ? 11.823 -5.878 -18.483 1.00 50.44 100 ALA A C 1
ATOM 806 O O . ALA A 1 100 ? 12.376 -6.969 -18.660 1.00 50.44 100 ALA A O 1
ATOM 807 N N . PRO A 1 101 ? 12.169 -4.792 -19.202 1.00 44.50 101 PRO A N 1
ATOM 808 C CA . PRO A 1 101 ? 13.182 -4.845 -20.248 1.00 44.50 101 PRO A CA 1
ATOM 809 C C . PRO A 1 101 ? 14.487 -5.423 -19.693 1.00 44.50 101 PRO A C 1
ATOM 811 O O . PRO A 1 101 ? 14.982 -4.982 -18.655 1.00 44.50 101 PRO A O 1
ATOM 814 N N . ALA A 1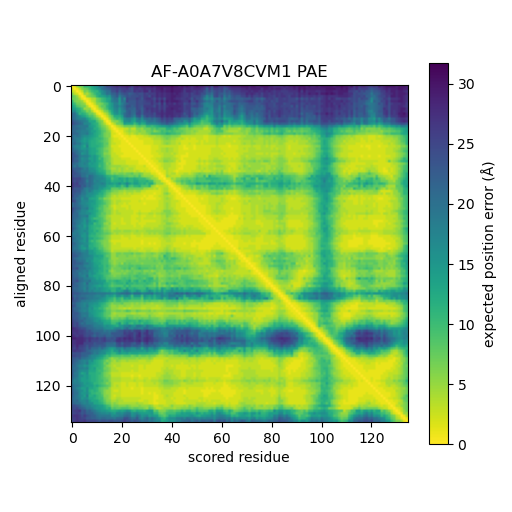 102 ? 15.055 -6.393 -20.416 1.00 46.88 102 ALA A N 1
ATOM 815 C CA . ALA A 1 102 ? 16.273 -7.125 -20.055 1.00 46.88 102 ALA A CA 1
ATOM 816 C C . ALA A 1 102 ? 17.520 -6.235 -19.841 1.00 46.88 102 ALA A C 1
ATOM 818 O O . ALA A 1 102 ? 18.581 -6.741 -19.486 1.00 46.88 102 ALA A O 1
ATOM 819 N N . SER A 1 103 ? 17.412 -4.916 -20.050 1.00 48.59 103 SER A N 1
ATOM 820 C CA . SER A 1 103 ? 18.467 -3.941 -19.762 1.00 48.59 103 SER A CA 1
ATOM 821 C C . SER A 1 103 ? 18.635 -3.640 -18.269 1.00 48.59 103 SER A C 1
ATOM 823 O O . SER A 1 103 ? 19.607 -2.989 -17.897 1.00 48.59 103 SER A O 1
ATOM 825 N N . LEU A 1 104 ? 17.711 -4.075 -17.408 1.00 51.47 104 LEU A N 1
ATOM 826 C CA . LEU A 1 104 ? 17.870 -4.000 -15.958 1.00 51.47 104 LEU A CA 1
ATOM 827 C C . LEU A 1 104 ? 18.414 -5.343 -15.461 1.00 51.47 104 LEU A C 1
ATOM 829 O O . LEU A 1 104 ? 17.690 -6.330 -15.390 1.00 51.47 104 LEU A O 1
ATOM 833 N N . ALA A 1 105 ? 19.700 -5.380 -15.105 1.00 52.66 105 ALA A N 1
ATOM 834 C CA . ALA A 1 105 ? 20.362 -6.564 -14.544 1.00 52.66 105 ALA A CA 1
ATOM 835 C C . ALA A 1 105 ? 19.747 -7.043 -13.209 1.00 52.66 105 ALA A C 1
ATOM 837 O O . ALA A 1 105 ? 20.064 -8.131 -12.731 1.00 52.66 105 ALA A O 1
ATOM 838 N N . GLU A 1 106 ? 18.864 -6.243 -12.606 1.00 59.44 106 GLU A N 1
ATOM 839 C CA . GLU A 1 106 ? 18.152 -6.548 -11.371 1.00 59.44 106 GLU A CA 1
ATOM 840 C C . GLU A 1 106 ? 16.664 -6.158 -11.490 1.00 59.44 106 GLU A C 1
ATOM 842 O O . GLU A 1 106 ? 16.347 -5.155 -12.136 1.00 59.44 106 GLU A O 1
ATOM 847 N N . PRO A 1 107 ? 15.739 -6.904 -10.852 1.00 62.19 107 PRO A N 1
ATOM 848 C CA . PRO A 1 107 ? 14.324 -6.541 -10.818 1.00 62.19 107 PRO A CA 1
ATOM 849 C C . PRO A 1 107 ? 14.120 -5.170 -10.151 1.00 62.19 107 PRO A C 1
ATOM 851 O O . PRO A 1 107 ? 14.864 -4.830 -9.221 1.00 62.19 107 PRO A O 1
ATOM 854 N N . PRO A 1 108 ? 13.111 -4.382 -10.575 1.00 68.38 108 PRO A N 1
ATOM 855 C CA . PRO A 1 108 ? 12.815 -3.098 -9.955 1.00 68.38 108 PRO A CA 1
ATOM 856 C C . PRO A 1 108 ? 12.561 -3.279 -8.455 1.00 68.38 108 PRO A C 1
ATOM 858 O O . PRO A 1 108 ? 11.809 -4.159 -8.024 1.00 68.38 108 PRO A O 1
ATOM 861 N N . ARG A 1 109 ? 13.217 -2.432 -7.659 1.00 80.62 109 ARG A N 1
ATOM 862 C CA . ARG A 1 109 ? 13.043 -2.365 -6.209 1.00 80.62 109 ARG A CA 1
ATOM 863 C C . ARG A 1 109 ? 12.301 -1.089 -5.856 1.00 80.62 109 ARG A C 1
ATOM 865 O O . ARG A 1 109 ? 12.518 -0.059 -6.487 1.00 80.62 109 ARG A O 1
ATOM 872 N N . PHE A 1 110 ? 11.472 -1.141 -4.827 1.00 85.19 110 PHE A N 1
ATOM 873 C CA . PHE A 1 110 ? 10.787 0.024 -4.288 1.00 85.19 110 PHE A CA 1
ATOM 874 C C . PHE A 1 110 ? 11.019 0.112 -2.786 1.00 85.19 110 PHE A C 1
ATOM 876 O O . PHE A 1 110 ? 10.999 -0.900 -2.085 1.00 85.19 110 PHE A O 1
ATOM 883 N N . ILE A 1 111 ? 11.232 1.329 -2.301 1.00 88.88 111 ILE A N 1
ATOM 884 C CA . ILE A 1 111 ? 11.165 1.664 -0.886 1.00 88.88 111 ILE A CA 1
ATOM 885 C C . ILE A 1 111 ? 9.718 2.030 -0.583 1.00 88.88 111 ILE A C 1
ATOM 887 O O . ILE A 1 111 ? 9.134 2.894 -1.237 1.00 88.88 111 ILE A O 1
ATOM 891 N N . VAL A 1 112 ? 9.153 1.363 0.414 1.00 91.25 112 VAL A N 1
ATOM 892 C CA . VAL A 1 112 ? 7.786 1.580 0.876 1.00 91.25 112 VAL A CA 1
ATOM 893 C C . VAL A 1 112 ? 7.846 1.993 2.331 1.00 91.25 112 VAL A C 1
ATOM 895 O O . VAL A 1 112 ? 8.292 1.197 3.151 1.00 91.25 112 VAL A O 1
ATOM 898 N N . ALA A 1 113 ? 7.391 3.197 2.666 1.00 92.25 113 ALA A N 1
ATOM 899 C CA . ALA A 1 113 ? 7.091 3.542 4.052 1.00 92.25 113 ALA A CA 1
ATOM 900 C C . ALA A 1 113 ? 5.588 3.401 4.271 1.00 92.25 113 ALA A C 1
ATOM 902 O O . ALA A 1 113 ? 4.793 3.827 3.434 1.00 92.25 113 ALA A O 1
ATOM 903 N N . ALA A 1 114 ? 5.198 2.787 5.379 1.00 93.62 114 ALA A N 1
ATOM 904 C CA . ALA A 1 114 ? 3.811 2.566 5.731 1.00 93.62 114 ALA A CA 1
ATOM 905 C C . ALA A 1 114 ? 3.579 2.847 7.213 1.00 93.62 114 ALA A C 1
ATOM 907 O O . ALA A 1 114 ? 4.438 2.579 8.052 1.00 93.62 114 ALA A O 1
ATOM 908 N N . GLN A 1 115 ? 2.394 3.346 7.535 1.00 94.00 115 GLN A N 1
ATOM 909 C CA . GLN A 1 115 ? 1.979 3.664 8.897 1.00 94.00 115 GLN A CA 1
ATOM 910 C C . GLN A 1 115 ? 0.800 2.803 9.316 1.00 94.00 115 GLN A C 1
ATOM 912 O O . GLN A 1 115 ? -0.020 2.398 8.491 1.00 94.00 115 GLN A O 1
ATOM 917 N N . LYS A 1 116 ? 0.703 2.508 10.610 1.00 93.88 116 LYS A N 1
ATOM 918 C CA . LYS A 1 116 ? -0.413 1.758 11.168 1.00 93.88 116 LYS A CA 1
ATOM 919 C C . LYS A 1 116 ? -1.703 2.532 10.917 1.00 93.88 116 LYS A C 1
ATOM 921 O O . LYS A 1 116 ? -1.842 3.674 11.349 1.00 93.88 116 LYS A O 1
ATOM 926 N N . PHE A 1 117 ? -2.659 1.914 10.226 1.00 93.81 117 PHE A N 1
ATOM 927 C CA . PHE A 1 117 ? -3.924 2.584 9.973 1.00 93.81 117 PHE A CA 1
ATOM 928 C C . PHE A 1 117 ? -4.795 2.525 11.244 1.00 93.81 117 PHE A C 1
ATOM 930 O O . PHE A 1 117 ? -4.976 1.434 11.800 1.00 93.81 117 PHE A O 1
ATOM 937 N N . PRO A 1 118 ? -5.306 3.665 11.756 1.00 91.12 118 PRO A N 1
ATOM 938 C CA . PRO A 1 118 ? -5.987 3.699 13.047 1.00 91.12 118 PRO A CA 1
ATOM 939 C C . PRO A 1 118 ? -7.158 2.721 13.112 1.00 91.12 118 PRO A C 1
ATOM 941 O O . PRO A 1 118 ? -7.981 2.684 12.202 1.00 91.12 118 PRO A O 1
ATOM 944 N N . GLN A 1 119 ? -7.256 1.965 14.207 1.00 91.00 119 GLN A N 1
ATOM 945 C CA . GLN A 1 119 ? -8.349 1.012 14.470 1.00 91.00 119 GLN A CA 1
ATOM 946 C C . GLN A 1 119 ? -8.450 -0.164 13.481 1.00 91.00 119 GLN A C 1
ATOM 948 O O . GLN A 1 119 ? -9.328 -1.006 13.638 1.00 91.00 119 GLN A O 1
ATOM 953 N N . GLU A 1 120 ? -7.526 -0.284 12.527 1.00 92.75 120 GLU A N 1
ATOM 954 C CA . GLU A 1 120 ? -7.534 -1.349 11.530 1.00 92.75 120 GLU A CA 1
ATOM 955 C C . GLU A 1 120 ? -6.338 -2.298 11.689 1.00 92.75 120 GLU A C 1
ATOM 957 O O . GLU A 1 120 ? -5.277 -1.929 12.207 1.00 92.75 120 GLU A O 1
ATOM 962 N N . PRO A 1 121 ? -6.449 -3.558 11.235 1.00 90.38 121 PRO A N 1
ATOM 963 C CA . PRO A 1 121 ? -5.386 -4.547 11.382 1.00 90.38 121 PRO A CA 1
ATOM 964 C C . PRO A 1 121 ? -4.246 -4.394 10.357 1.00 90.38 121 PRO A C 1
ATOM 966 O O . PRO A 1 121 ? -3.301 -5.177 10.408 1.00 90.38 121 PRO A O 1
ATOM 969 N N . PHE A 1 122 ? -4.278 -3.392 9.475 1.00 92.94 122 PHE A N 1
ATOM 970 C CA . PHE A 1 122 ? -3.290 -3.189 8.407 1.00 92.94 122 PHE A CA 1
ATOM 971 C C . PHE A 1 122 ? -2.502 -1.877 8.544 1.00 92.94 122 PHE A C 1
ATOM 973 O O . PHE A 1 122 ? -2.784 -1.043 9.406 1.00 92.94 122 PHE A O 1
ATOM 980 N N . PHE A 1 123 ? -1.484 -1.731 7.701 1.00 94.25 123 PHE A N 1
ATOM 981 C CA . PHE A 1 123 ? -0.691 -0.524 7.502 1.00 94.25 123 PHE A CA 1
ATOM 982 C C . PHE A 1 123 ? -1.062 0.114 6.163 1.00 94.25 123 PHE A C 1
ATOM 984 O O . PHE A 1 123 ? -1.332 -0.599 5.200 1.00 94.25 123 PHE A O 1
ATOM 991 N N . ILE A 1 124 ? -1.067 1.438 6.090 1.00 94.25 124 ILE A N 1
ATOM 992 C CA . ILE A 1 124 ? -1.291 2.203 4.865 1.00 94.25 124 ILE A CA 1
ATOM 993 C C . ILE A 1 124 ? 0.040 2.756 4.365 1.00 94.25 124 ILE A C 1
ATOM 995 O O . ILE A 1 124 ? 0.811 3.304 5.150 1.00 94.25 124 ILE A O 1
ATOM 999 N N . THR A 1 125 ? 0.330 2.596 3.075 1.00 94.69 125 THR A N 1
ATOM 1000 C CA . THR A 1 125 ? 1.539 3.179 2.479 1.00 94.69 125 THR A CA 1
ATOM 1001 C C . THR A 1 125 ? 1.456 4.710 2.485 1.00 94.69 125 THR A C 1
ATOM 1003 O O . THR A 1 125 ? 0.451 5.294 2.090 1.00 94.69 125 THR A O 1
ATOM 1006 N N . THR A 1 126 ? 2.515 5.370 2.932 1.00 92.44 126 THR A N 1
ATOM 1007 C CA . THR A 1 126 ? 2.654 6.833 2.898 1.00 92.44 126 THR A CA 1
ATOM 1008 C C . THR A 1 126 ? 3.723 7.275 1.907 1.00 92.44 126 THR A C 1
ATOM 1010 O O . THR A 1 126 ? 3.626 8.374 1.381 1.00 92.44 126 THR A O 1
ATOM 1013 N N . LEU A 1 127 ? 4.699 6.410 1.612 1.00 89.25 127 LEU A N 1
ATOM 1014 C CA . LEU A 1 127 ? 5.742 6.631 0.611 1.00 89.25 127 LEU A CA 1
ATOM 1015 C C . LEU A 1 127 ? 5.888 5.386 -0.258 1.00 89.25 127 LEU A C 1
ATOM 1017 O O . LEU A 1 127 ? 6.048 4.288 0.276 1.00 89.25 127 LEU A O 1
ATOM 1021 N N . PHE A 1 128 ? 5.915 5.562 -1.574 1.00 88.31 128 PHE A N 1
ATOM 1022 C CA . PHE A 1 128 ? 6.199 4.501 -2.534 1.00 88.31 128 PHE A CA 1
ATOM 1023 C C . PHE A 1 128 ? 7.187 5.011 -3.589 1.00 88.31 128 PHE A C 1
ATOM 1025 O O . PHE A 1 128 ? 6.810 5.719 -4.521 1.00 88.31 128 PHE A O 1
ATOM 1032 N N . HIS A 1 129 ? 8.468 4.675 -3.420 1.00 85.00 129 HIS A N 1
ATOM 1033 C CA . HIS A 1 129 ? 9.569 5.218 -4.220 1.00 85.00 129 HIS A CA 1
ATOM 1034 C C . HIS A 1 129 ? 10.330 4.115 -4.952 1.00 85.00 129 HIS A C 1
ATOM 1036 O O . HIS A 1 129 ? 10.792 3.163 -4.326 1.00 85.00 129 HIS A O 1
ATOM 1042 N N . ARG A 1 130 ? 10.518 4.243 -6.267 1.00 82.12 130 ARG A N 1
ATOM 1043 C CA . ARG A 1 130 ? 11.370 3.341 -7.045 1.00 82.12 130 ARG A CA 1
ATOM 1044 C C . ARG A 1 130 ? 12.834 3.557 -6.666 1.00 82.12 130 ARG A C 1
ATOM 1046 O O . ARG A 1 130 ? 13.409 4.611 -6.897 1.00 82.12 130 ARG A O 1
ATOM 1053 N N . TYR A 1 131 ? 13.461 2.522 -6.126 1.00 70.12 131 TYR A N 1
ATOM 1054 C CA . TYR A 1 131 ? 14.883 2.512 -5.828 1.00 70.12 131 TYR A CA 1
ATOM 1055 C C . TYR A 1 131 ? 15.672 2.142 -7.087 1.00 70.12 131 TYR A C 1
ATOM 1057 O O . TYR A 1 131 ? 15.620 1.002 -7.554 1.00 70.12 131 TYR A O 1
ATOM 1065 N N . GLN A 1 132 ? 16.426 3.100 -7.621 1.00 64.56 132 GLN A N 1
ATOM 1066 C CA . GLN A 1 132 ? 17.487 2.838 -8.590 1.00 64.56 132 GLN A CA 1
ATOM 1067 C C . GLN A 1 132 ? 18.827 2.924 -7.863 1.00 64.56 132 GLN A C 1
ATOM 1069 O O . GLN A 1 132 ? 19.118 3.909 -7.184 1.00 64.56 132 GLN A O 1
ATOM 1074 N N . ARG A 1 133 ? 19.645 1.875 -7.966 1.00 57.44 133 ARG A N 1
ATOM 1075 C CA . ARG A 1 133 ? 21.008 1.916 -7.440 1.00 57.44 133 ARG A CA 1
ATOM 1076 C C . ARG A 1 133 ? 21.819 2.823 -8.368 1.00 57.44 133 ARG A C 1
ATOM 1078 O O . ARG A 1 133 ? 21.904 2.534 -9.557 1.00 57.44 133 ARG A O 1
ATOM 1085 N N . ALA A 1 134 ? 22.362 3.923 -7.847 1.00 51.47 134 ALA A N 1
ATOM 1086 C CA . ALA A 1 134 ? 23.293 4.752 -8.607 1.00 51.47 134 ALA A CA 1
ATOM 1087 C C . ALA A 1 134 ? 24.529 3.904 -8.958 1.00 51.47 134 ALA A C 1
ATOM 1089 O O . ALA A 1 134 ? 25.092 3.254 -8.071 1.00 51.47 134 ALA A O 1
ATOM 1090 N N . HIS A 1 135 ? 24.867 3.857 -10.246 1.00 46.84 135 HIS A N 1
ATOM 1091 C CA . HIS A 1 135 ? 26.072 3.212 -10.767 1.00 46.84 135 HIS A CA 1
ATOM 1092 C C . HIS A 1 135 ? 27.294 4.111 -10.590 1.00 46.84 135 HIS A C 1
ATOM 1094 O O . HIS A 1 135 ? 27.140 5.341 -10.765 1.00 46.84 135 HIS A O 1
#

pLDDT: mean 77.02, std 16.78, range [37.78, 94.81]

Solvent-accessible surface area (backbone atoms only — not comparable to full-atom values): 7951 Å² total; per-residue (Å²): 138,81,86,75,59,82,74,71,72,66,68,85,86,67,74,52,48,57,87,74,52,57,66,71,57,52,57,56,49,35,72,37,65,28,40,37,31,75,90,59,86,43,81,41,48,35,58,79,41,46,92,48,24,24,47,42,76,48,96,86,44,40,32,39,37,84,47,35,55,91,85,39,72,42,65,43,66,78,44,78,46,73,45,88,88,74,44,36,40,37,33,36,34,35,39,68,50,89,81,67,67,83,86,51,96,59,64,60,30,30,42,33,34,27,33,56,36,84,101,51,95,36,25,39,49,42,32,45,31,54,55,75,83,85,132